Protein AF-A0A939HRP0-F1 (afdb_monomer)

Mean predicted aligned error: 11.49 Å

pLDDT: mean 87.41, std 11.38, range [48.09, 97.75]

Foldseek 3Di:
DDEAEDEPVVCVVCVVVVQVDQHKYFYDHPRHTPDIDHHPPCCDPVNVVVVVVVVVVVLVVVCVVVVDDPVRVVVCVPPVDDHPPPD

Structure (mmCIF, N/CA/C/O backbone):
data_AF-A0A939HRP0-F1
#
_entry.id   AF-A0A939HRP0-F1
#
loop_
_atom_site.group_PDB
_atom_site.id
_atom_site.type_symbol
_atom_site.label_atom_id
_atom_site.label_alt_id
_atom_site.label_comp_id
_atom_site.label_asym_id
_atom_site.label_entity_id
_atom_site.label_seq_id
_atom_site.pdbx_PDB_ins_code
_atom_site.Cartn_x
_atom_site.Cartn_y
_atom_site.Cartn_z
_atom_site.occupancy
_atom_site.B_iso_or_equiv
_atom_site.auth_seq_id
_atom_site.auth_comp_id
_atom_site.auth_asym_id
_atom_site.auth_atom_id
_atom_site.pdbx_PDB_model_num
ATOM 1 N N . MET A 1 1 ? 2.115 -9.718 -6.440 1.00 62.31 1 MET A N 1
ATOM 2 C CA . MET A 1 1 ? 2.761 -8.658 -7.253 1.00 62.31 1 MET A CA 1
ATOM 3 C C . MET A 1 1 ? 3.766 -9.339 -8.168 1.00 62.31 1 MET A C 1
ATOM 5 O O . MET A 1 1 ? 4.579 -10.088 -7.650 1.00 62.31 1 MET A O 1
ATOM 9 N N . LYS A 1 2 ? 3.674 -9.175 -9.494 1.00 80.06 2 LYS A N 1
ATOM 10 C CA . LYS A 1 2 ? 4.622 -9.796 -10.435 1.00 80.06 2 LYS A CA 1
ATOM 11 C C . LYS A 1 2 ? 5.797 -8.839 -10.656 1.00 80.06 2 LYS A C 1
ATOM 13 O O . LYS A 1 2 ? 5.561 -7.686 -11.007 1.00 80.06 2 LYS A O 1
ATOM 18 N N . LEU A 1 3 ? 7.015 -9.311 -10.404 1.00 90.44 3 LEU A N 1
ATOM 19 C CA . LEU A 1 3 ? 8.258 -8.593 -10.692 1.00 90.44 3 LEU A CA 1
ATOM 20 C C . LEU A 1 3 ? 8.500 -8.609 -12.206 1.00 90.44 3 LEU A C 1
ATOM 22 O O . LEU A 1 3 ? 8.355 -9.660 -12.836 1.00 90.44 3 LEU A O 1
ATOM 26 N N . LYS A 1 4 ? 8.809 -7.454 -12.797 1.00 94.31 4 LYS A N 1
ATOM 27 C CA . LYS A 1 4 ? 9.145 -7.338 -14.221 1.00 94.31 4 LYS A CA 1
ATOM 28 C C . LYS A 1 4 ? 10.654 -7.161 -14.380 1.00 94.31 4 LYS A C 1
ATOM 30 O O . LYS A 1 4 ? 11.220 -6.272 -13.759 1.00 94.31 4 LYS A O 1
ATOM 35 N N . HIS A 1 5 ? 11.267 -7.976 -15.228 1.00 96.44 5 HIS A N 1
ATOM 36 C CA . HIS A 1 5 ? 12.677 -7.863 -15.599 1.00 96.44 5 HIS A CA 1
ATOM 37 C C . HIS A 1 5 ? 12.793 -6.952 -16.824 1.00 96.44 5 HIS A C 1
ATOM 39 O O . HIS A 1 5 ? 11.988 -7.090 -17.752 1.00 96.44 5 HIS A O 1
ATOM 45 N N . ILE A 1 6 ? 13.712 -5.988 -16.787 1.00 96.25 6 ILE A N 1
ATOM 46 C CA . ILE A 1 6 ? 13.953 -5.026 -17.870 1.00 96.25 6 ILE A CA 1
ATOM 47 C C . ILE A 1 6 ? 15.447 -4.726 -18.000 1.00 96.25 6 ILE A C 1
ATOM 49 O O . ILE A 1 6 ? 16.154 -4.641 -16.996 1.00 96.25 6 ILE A O 1
ATOM 53 N N . GLU A 1 7 ? 15.905 -4.496 -19.227 1.00 97.50 7 GLU A N 1
ATOM 54 C CA . GLU A 1 7 ? 17.278 -4.061 -19.499 1.00 97.50 7 GLU A CA 1
ATOM 55 C C . GLU A 1 7 ? 17.493 -2.595 -19.100 1.00 97.50 7 GLU A C 1
ATOM 57 O O . GLU A 1 7 ? 16.585 -1.760 -19.178 1.00 97.50 7 GLU A O 1
ATOM 62 N N . LEU A 1 8 ? 18.718 -2.255 -18.701 1.00 96.38 8 LEU A N 1
ATOM 63 C CA . LEU A 1 8 ? 19.077 -0.914 -18.241 1.00 96.38 8 LEU A CA 1
ATOM 64 C C . LEU A 1 8 ? 18.860 0.151 -19.323 1.00 96.38 8 LEU A C 1
ATOM 66 O O . LEU A 1 8 ? 18.436 1.265 -19.009 1.00 96.38 8 LEU A O 1
ATOM 70 N N . ASP A 1 9 ? 19.130 -0.175 -20.587 1.00 96.44 9 ASP A N 1
ATOM 71 C CA . ASP A 1 9 ? 18.907 0.763 -21.689 1.00 96.44 9 ASP A CA 1
ATOM 72 C C . ASP A 1 9 ? 17.408 1.026 -21.908 1.00 96.44 9 ASP A C 1
ATOM 74 O O . ASP A 1 9 ? 17.010 2.186 -22.024 1.00 96.44 9 ASP A O 1
ATOM 78 N N . GLU A 1 10 ? 16.560 -0.006 -21.822 1.00 95.38 10 GLU A N 1
ATOM 79 C CA . GLU A 1 10 ? 15.099 0.152 -21.871 1.00 95.38 10 GLU A CA 1
ATOM 80 C C . GLU A 1 10 ? 14.593 0.987 -20.684 1.00 95.38 10 GLU A C 1
ATOM 82 O O . GLU A 1 10 ? 13.754 1.882 -20.840 1.00 95.38 10 GLU A O 1
ATOM 87 N N . PHE A 1 11 ? 15.117 0.724 -19.484 1.00 95.00 11 PHE A N 1
ATOM 88 C CA . PHE A 1 11 ? 14.768 1.491 -18.295 1.00 95.00 11 PHE A CA 1
ATOM 89 C C . PHE A 1 11 ? 15.134 2.970 -18.450 1.00 95.00 11 PHE A C 1
ATOM 91 O O . PHE A 1 11 ? 14.343 3.830 -18.067 1.00 95.00 11 PHE A O 1
ATOM 98 N N . ARG A 1 12 ? 16.296 3.284 -19.039 1.00 94.19 12 ARG A N 1
ATOM 99 C CA . ARG A 1 12 ? 16.726 4.665 -19.302 1.00 94.19 12 ARG A CA 1
ATOM 100 C C . ARG A 1 12 ? 15.799 5.366 -20.294 1.00 94.19 12 ARG A C 1
ATOM 102 O O . ARG A 1 12 ? 15.442 6.518 -20.063 1.00 94.19 12 ARG A O 1
ATOM 109 N N . GLU A 1 13 ? 15.401 4.688 -21.366 1.00 96.62 13 GLU A N 1
ATOM 110 C CA . GLU A 1 13 ? 14.530 5.257 -22.404 1.00 96.62 13 GLU A CA 1
ATOM 111 C C . GLU A 1 13 ? 13.104 5.514 -21.909 1.00 96.62 13 GLU A C 1
ATOM 113 O O . GLU A 1 13 ? 12.478 6.502 -22.289 1.00 96.62 13 GLU A O 1
ATOM 118 N N . ARG A 1 14 ? 12.591 4.643 -21.034 1.00 94.38 14 ARG A N 1
ATOM 119 C CA . ARG A 1 14 ? 11.194 4.665 -20.570 1.00 94.38 14 ARG A CA 1
ATOM 120 C C . ARG A 1 14 ? 11.054 4.924 -19.075 1.00 94.38 14 ARG A C 1
ATOM 122 O O . ARG A 1 14 ? 10.072 4.521 -18.449 1.00 94.38 14 ARG A O 1
ATOM 129 N N . MET A 1 15 ? 12.031 5.611 -18.491 1.00 91.50 15 MET A N 1
ATOM 130 C CA . MET A 1 15 ? 12.148 5.789 -17.043 1.00 91.50 15 MET A CA 1
ATOM 131 C C . MET A 1 15 ? 10.873 6.365 -16.415 1.00 91.50 15 MET A C 1
ATOM 133 O O . MET A 1 15 ? 10.402 5.867 -15.394 1.00 91.50 15 MET A O 1
ATOM 137 N N . THR A 1 16 ? 10.278 7.389 -17.032 1.00 91.69 16 THR A N 1
ATOM 138 C CA . THR A 1 16 ? 9.075 8.051 -16.506 1.00 91.69 16 THR A CA 1
ATOM 139 C C . THR A 1 16 ? 7.865 7.118 -16.461 1.00 91.69 16 THR A C 1
ATOM 141 O O . THR A 1 16 ? 7.145 7.130 -15.461 1.00 91.69 16 THR A O 1
ATOM 144 N N . ASP A 1 17 ? 7.664 6.275 -17.480 1.00 90.75 17 ASP A N 1
ATOM 145 C CA . ASP A 1 17 ? 6.578 5.284 -17.509 1.00 90.75 17 ASP A CA 1
ATOM 146 C C . ASP A 1 17 ? 6.729 4.298 -16.346 1.00 90.75 17 ASP A C 1
ATOM 148 O O . ASP A 1 17 ? 5.784 4.017 -15.604 1.00 90.75 17 ASP A O 1
ATOM 152 N N . TYR A 1 18 ? 7.952 3.799 -16.173 1.00 91.06 18 TYR A N 1
ATOM 153 C CA . TYR A 1 18 ? 8.287 2.787 -15.184 1.00 91.06 18 TYR A CA 1
ATOM 154 C C . TYR A 1 18 ? 8.173 3.299 -13.748 1.00 91.06 18 TYR A C 1
ATOM 156 O O . TYR A 1 18 ? 7.545 2.647 -12.913 1.00 91.06 18 TYR A O 1
ATOM 164 N N . LEU A 1 19 ? 8.710 4.488 -13.469 1.00 88.19 19 LEU A N 1
ATOM 165 C CA . LEU A 1 19 ? 8.672 5.097 -12.136 1.00 88.19 19 LEU A CA 1
ATOM 166 C C . LEU A 1 19 ? 7.287 5.643 -11.753 1.00 88.19 19 LEU A C 1
ATOM 168 O O . LEU A 1 19 ? 6.997 5.815 -10.569 1.00 88.19 19 LEU A O 1
ATOM 172 N N . SER A 1 20 ? 6.423 5.920 -12.731 1.00 86.56 20 SER A N 1
ATOM 173 C CA . SER A 1 20 ? 5.035 6.338 -12.477 1.00 86.56 20 SER A CA 1
ATOM 174 C C . SER A 1 20 ? 4.084 5.151 -12.296 1.00 86.56 20 SER A C 1
ATOM 176 O O . SER A 1 20 ? 2.974 5.315 -11.781 1.00 86.56 20 SER A O 1
ATOM 178 N N . GLY A 1 21 ? 4.508 3.958 -12.718 1.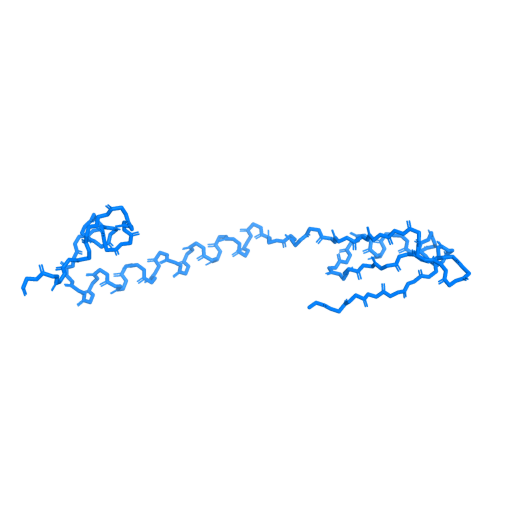00 85.06 21 GLY A N 1
ATOM 179 C CA . GLY A 1 21 ? 3.758 2.717 -12.596 1.00 85.06 21 GLY A CA 1
ATOM 180 C C . GLY A 1 21 ? 3.708 2.159 -11.170 1.00 85.06 21 GLY A C 1
ATOM 181 O O . GLY A 1 21 ? 4.356 2.634 -10.241 1.00 85.06 21 GLY A O 1
ATOM 182 N N . ARG A 1 22 ? 2.913 1.099 -10.996 1.00 85.06 22 ARG A N 1
ATOM 183 C CA . ARG A 1 22 ? 2.780 0.350 -9.728 1.00 85.06 22 ARG A CA 1
ATOM 184 C C . ARG A 1 22 ? 3.454 -1.029 -9.778 1.00 85.06 22 ARG A C 1
ATOM 186 O O . ARG A 1 22 ? 3.272 -1.843 -8.876 1.00 85.06 22 ARG A O 1
ATOM 193 N N . THR A 1 23 ? 4.208 -1.312 -10.837 1.00 89.06 23 THR A N 1
ATOM 194 C CA . THR A 1 23 ? 4.846 -2.614 -11.066 1.00 89.06 23 THR A CA 1
ATOM 195 C C . THR A 1 23 ? 6.281 -2.605 -10.533 1.00 89.06 23 THR A C 1
ATOM 197 O O . THR A 1 23 ? 7.054 -1.745 -10.946 1.00 89.06 23 THR A O 1
ATOM 200 N N . PRO A 1 24 ? 6.665 -3.546 -9.652 1.00 93.12 24 PRO A N 1
ATOM 201 C CA . PRO A 1 24 ? 8.062 -3.747 -9.277 1.00 93.12 24 PRO A CA 1
A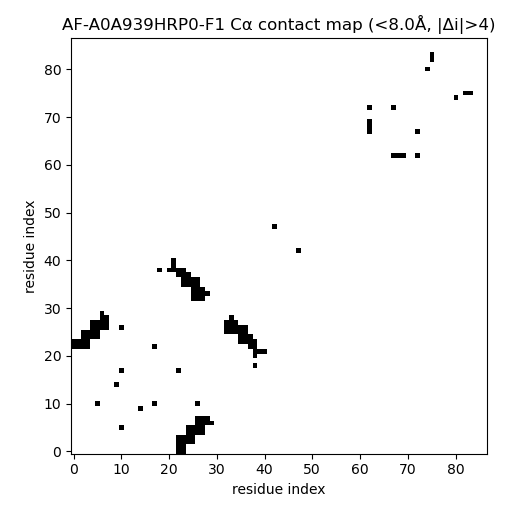TOM 202 C C . PRO A 1 24 ? 8.940 -4.136 -10.459 1.00 93.12 24 PRO A C 1
ATOM 204 O O . PRO A 1 24 ? 8.512 -4.926 -11.306 1.00 93.12 24 PRO A O 1
ATOM 207 N N . LEU A 1 25 ? 10.178 -3.652 -10.464 1.00 95.25 25 LEU A N 1
ATOM 208 C CA . LEU A 1 25 ? 11.148 -3.885 -11.531 1.00 95.25 25 LEU A CA 1
ATOM 209 C C . LEU A 1 25 ? 12.428 -4.519 -10.977 1.00 95.25 25 LEU A C 1
ATOM 211 O O . LEU A 1 25 ? 12.900 -4.120 -9.912 1.00 95.25 25 LEU A O 1
ATOM 215 N N . ALA A 1 26 ? 12.991 -5.462 -11.723 1.00 97.38 26 ALA A N 1
ATOM 216 C CA . ALA A 1 26 ? 14.391 -5.861 -11.658 1.00 97.38 26 ALA A CA 1
ATOM 217 C C . ALA A 1 26 ? 15.084 -5.260 -12.885 1.00 97.38 26 ALA A C 1
ATOM 219 O O . ALA A 1 26 ? 14.658 -5.515 -14.011 1.00 97.38 26 ALA A O 1
ATOM 220 N N . VAL A 1 27 ? 16.081 -4.409 -12.658 1.00 96.81 27 VAL A N 1
ATOM 221 C CA . VAL A 1 27 ? 16.859 -3.768 -13.722 1.00 96.81 27 VAL A CA 1
ATOM 222 C C . VAL A 1 27 ? 18.122 -4.581 -13.939 1.00 96.81 27 VAL A C 1
ATOM 224 O O . VAL A 1 27 ? 18.864 -4.833 -12.987 1.00 96.81 27 VAL A O 1
ATOM 227 N N . GLU A 1 28 ? 18.354 -4.972 -15.183 1.00 97.75 28 GLU A N 1
ATOM 228 C CA . GLU A 1 28 ? 19.420 -5.883 -15.591 1.00 97.75 28 GLU A CA 1
ATOM 229 C C . GLU A 1 28 ? 20.347 -5.227 -16.619 1.00 97.75 28 GLU A C 1
ATOM 231 O O . GLU A 1 28 ? 19.990 -4.232 -17.251 1.00 97.75 28 GLU A O 1
ATOM 236 N N . ARG A 1 29 ? 21.559 -5.760 -16.758 1.00 96.69 29 ARG A N 1
ATOM 237 C CA . ARG A 1 29 ? 22.460 -5.496 -17.881 1.00 96.69 29 ARG A CA 1
ATOM 238 C C . ARG A 1 29 ? 23.129 -6.802 -18.264 1.00 96.69 29 ARG A C 1
ATOM 240 O O . ARG A 1 29 ? 23.749 -7.429 -17.410 1.00 96.69 29 ARG A O 1
ATOM 247 N N . ASP A 1 30 ? 23.011 -7.184 -19.531 1.00 93.81 30 ASP A N 1
ATOM 248 C CA . ASP A 1 30 ? 23.618 -8.409 -20.066 1.00 93.81 30 ASP A CA 1
ATOM 249 C C . ASP A 1 30 ? 23.222 -9.664 -19.254 1.00 93.81 30 ASP A C 1
ATOM 251 O O . ASP A 1 30 ? 24.012 -10.587 -19.058 1.00 93.81 30 ASP A O 1
ATOM 255 N N . GLY A 1 31 ? 21.981 -9.690 -18.750 1.00 91.44 31 GLY A N 1
ATOM 256 C CA . GLY A 1 31 ? 21.452 -10.771 -17.912 1.00 91.44 31 GLY A CA 1
ATOM 257 C C . GLY A 1 31 ? 21.869 -10.739 -16.434 1.00 91.44 31 GLY A C 1
ATOM 258 O O . GLY A 1 31 ? 21.433 -11.603 -15.672 1.00 91.44 31 GLY A O 1
ATOM 259 N N . GLU A 1 32 ? 22.667 -9.761 -15.992 1.00 96.62 32 GLU A N 1
ATOM 260 C CA . GLU A 1 32 ? 23.001 -9.561 -14.577 1.00 96.62 32 GLU A CA 1
ATOM 261 C C . GLU A 1 32 ? 22.103 -8.504 -13.924 1.00 96.62 32 GLU A C 1
ATOM 263 O O . GLU A 1 32 ? 21.948 -7.392 -14.432 1.00 96.62 32 GLU A O 1
ATOM 268 N N . ILE A 1 33 ? 21.532 -8.819 -12.756 1.00 97.12 33 ILE A N 1
ATOM 269 C CA . ILE A 1 33 ? 20.688 -7.881 -12.001 1.00 97.12 33 ILE A CA 1
ATOM 270 C C . ILE A 1 33 ? 21.550 -6.788 -11.369 1.00 97.12 33 ILE A C 1
ATOM 272 O O . ILE A 1 33 ? 22.359 -7.046 -10.480 1.00 97.12 33 ILE A O 1
ATOM 276 N N . LEU A 1 34 ? 21.294 -5.542 -11.766 1.00 96.50 34 LEU A N 1
ATOM 277 C CA . LEU A 1 34 ? 21.930 -4.349 -11.212 1.00 96.50 34 LEU A CA 1
ATOM 278 C C . LEU A 1 34 ? 21.181 -3.798 -9.995 1.00 96.50 34 LEU A C 1
ATOM 280 O O . LEU A 1 34 ? 21.785 -3.188 -9.113 1.00 96.50 34 LEU A O 1
ATOM 284 N N . GLY A 1 35 ? 19.859 -3.975 -9.940 1.00 93.56 35 GLY A N 1
ATOM 285 C CA . GLY A 1 35 ? 19.064 -3.493 -8.816 1.00 93.56 35 GLY A CA 1
ATOM 286 C C . GLY A 1 35 ? 17.563 -3.690 -8.970 1.00 93.56 35 GLY A C 1
ATOM 287 O O . GLY A 1 35 ? 17.064 -4.109 -10.012 1.00 93.56 35 GLY A O 1
ATOM 288 N N . PHE A 1 36 ? 16.832 -3.354 -7.907 1.00 95.69 36 PHE A N 1
ATOM 289 C CA . PHE A 1 36 ? 15.378 -3.472 -7.858 1.00 95.69 36 PHE A CA 1
ATOM 290 C C . PHE A 1 36 ? 14.716 -2.124 -7.585 1.00 95.69 36 PHE A C 1
ATOM 292 O O . PHE A 1 36 ? 15.186 -1.339 -6.761 1.00 95.69 36 PHE A O 1
ATOM 299 N N . TYR A 1 37 ? 13.570 -1.895 -8.220 1.00 91.12 37 TYR A N 1
ATOM 300 C CA . TYR A 1 37 ? 12.691 -0.767 -7.939 1.00 91.12 37 TYR A CA 1
ATOM 301 C C . TYR A 1 37 ? 11.331 -1.274 -7.466 1.00 91.12 37 TYR A C 1
ATOM 303 O O . TYR A 1 37 ? 10.617 -1.960 -8.198 1.00 91.12 37 TYR A O 1
ATOM 311 N N . TYR A 1 38 ? 10.951 -0.901 -6.245 1.00 90.06 38 TYR A N 1
ATOM 312 C CA . TYR A 1 38 ? 9.627 -1.170 -5.695 1.00 90.06 38 TYR A CA 1
ATOM 313 C C . TYR A 1 38 ? 8.875 0.155 -5.558 1.00 90.06 38 TYR A C 1
ATOM 315 O O . TYR A 1 38 ? 9.202 0.948 -4.667 1.00 90.06 38 TYR A O 1
ATOM 323 N N . PRO A 1 39 ? 7.882 0.431 -6.424 1.00 87.19 39 PRO A N 1
ATOM 324 C CA . PRO A 1 39 ? 7.107 1.652 -6.306 1.00 87.19 39 PRO A CA 1
ATOM 325 C C . PRO A 1 39 ? 6.348 1.635 -4.983 1.00 87.19 39 PRO A C 1
ATOM 327 O O . PRO A 1 39 ? 5.724 0.636 -4.615 1.00 87.19 39 PRO A O 1
ATOM 330 N N . LYS A 1 40 ? 6.366 2.761 -4.263 1.00 80.69 40 LYS A N 1
ATOM 331 C CA . LYS A 1 40 ? 5.480 2.924 -3.110 1.00 80.69 40 LYS A CA 1
ATOM 332 C C . LYS A 1 40 ? 4.046 2.827 -3.617 1.00 80.69 40 LYS A C 1
ATOM 334 O O . LYS A 1 40 ? 3.650 3.597 -4.495 1.00 80.69 40 LYS A O 1
ATOM 339 N N . ASN A 1 41 ? 3.264 1.912 -3.047 1.00 68.25 41 ASN A N 1
ATOM 340 C CA . ASN A 1 41 ? 1.825 1.902 -3.254 1.00 68.25 41 ASN A CA 1
ATOM 341 C C . ASN A 1 41 ? 1.297 3.257 -2.788 1.00 68.25 41 ASN A C 1
ATOM 343 O O . ASN A 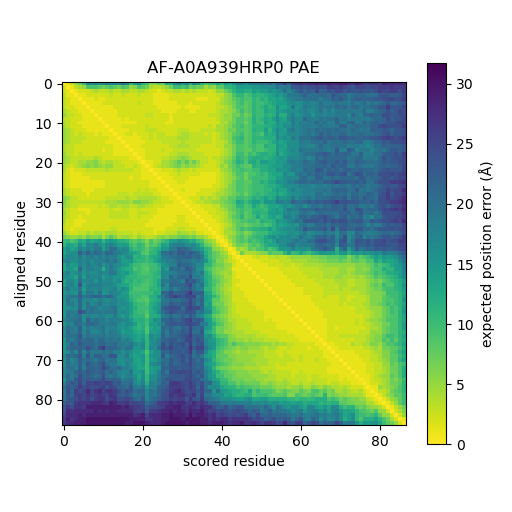1 41 ? 1.212 3.529 -1.592 1.00 68.25 41 ASN A O 1
ATOM 347 N N . LYS A 1 42 ? 0.983 4.136 -3.741 1.00 63.94 42 LYS A N 1
ATOM 348 C CA . LYS A 1 42 ? 0.197 5.329 -3.462 1.00 63.94 42 LYS A CA 1
ATOM 349 C C . LYS A 1 42 ? -1.206 4.826 -3.156 1.00 63.94 42 LYS A C 1
ATOM 351 O O . LYS A 1 42 ? -2.023 4.754 -4.075 1.00 63.94 42 LYS A O 1
ATOM 356 N N . THR A 1 43 ? -1.453 4.427 -1.908 1.00 62.97 43 THR A N 1
ATOM 357 C CA . THR A 1 43 ? -2.799 4.508 -1.346 1.00 62.97 43 THR A CA 1
ATOM 358 C C . THR A 1 43 ? -3.165 5.965 -1.510 1.00 62.97 43 THR A C 1
ATOM 360 O O . THR A 1 43 ? -2.571 6.845 -0.885 1.00 62.97 43 THR A O 1
ATOM 363 N N . THR A 1 44 ? -4.019 6.246 -2.483 1.00 71.25 44 THR A N 1
ATOM 364 C CA . THR A 1 44 ? -4.444 7.617 -2.725 1.00 71.25 44 THR A CA 1
ATOM 365 C C . THR A 1 44 ? -5.122 8.120 -1.457 1.00 71.25 44 THR A C 1
ATOM 367 O O . THR A 1 44 ? -5.774 7.351 -0.752 1.00 71.25 44 THR A O 1
ATOM 370 N N . GLU A 1 45 ? -5.005 9.411 -1.156 1.00 74.50 45 GLU A N 1
ATOM 371 C CA . GLU A 1 45 ? -5.716 10.012 -0.019 1.00 74.50 45 GLU A CA 1
ATOM 372 C C . GLU A 1 45 ? -7.216 9.659 -0.051 1.00 74.50 45 GLU A C 1
ATOM 374 O O . GLU A 1 45 ? -7.839 9.417 0.978 1.00 74.50 45 GLU A O 1
ATOM 379 N N . LYS A 1 46 ? -7.779 9.525 -1.259 1.00 78.31 46 LYS A N 1
ATOM 380 C CA . LYS A 1 46 ? -9.143 9.054 -1.508 1.00 78.31 46 LYS A CA 1
ATOM 381 C C . LYS A 1 46 ? -9.376 7.596 -1.092 1.00 78.31 46 LYS A C 1
ATOM 383 O O . LYS A 1 46 ? -10.413 7.306 -0.502 1.00 78.31 46 LYS A O 1
ATOM 388 N N . GLU A 1 47 ? -8.463 6.680 -1.407 1.00 81.94 47 GLU A N 1
ATOM 389 C CA . GLU A 1 47 ? -8.542 5.275 -0.976 1.00 81.94 47 GLU A CA 1
ATOM 390 C C . GLU A 1 47 ? -8.398 5.151 0.541 1.00 81.94 47 GLU A C 1
ATOM 392 O O . GLU A 1 47 ? -9.157 4.402 1.149 1.00 81.94 47 GLU A O 1
ATOM 397 N N . LEU A 1 48 ? -7.509 5.936 1.158 1.00 83.38 48 LEU A N 1
ATOM 398 C CA . LEU A 1 48 ? -7.369 5.983 2.613 1.00 83.38 48 LEU A CA 1
ATOM 399 C C . LEU A 1 48 ? -8.649 6.507 3.272 1.00 83.38 48 LEU A C 1
ATOM 401 O O . LEU A 1 48 ? -9.211 5.835 4.129 1.00 83.38 48 LEU A O 1
ATOM 405 N N . LYS A 1 49 ? -9.169 7.655 2.817 1.00 88.19 49 LYS A N 1
ATOM 406 C CA . LYS A 1 49 ? -10.446 8.215 3.294 1.00 88.19 49 LYS A CA 1
ATOM 407 C C . LYS A 1 49 ? -11.596 7.225 3.137 1.00 88.19 49 LYS A C 1
ATOM 409 O O . LYS A 1 49 ? -12.435 7.104 4.023 1.00 88.19 49 LYS A O 1
ATOM 414 N N . ARG A 1 50 ? -11.638 6.490 2.020 1.00 91.75 50 ARG A N 1
ATOM 415 C CA . ARG A 1 50 ? -12.638 5.440 1.805 1.00 91.75 50 ARG A CA 1
ATOM 416 C C . ARG A 1 50 ? -12.471 4.297 2.803 1.00 91.75 50 ARG A C 1
ATOM 418 O O . ARG A 1 50 ? -13.477 3.850 3.338 1.00 91.75 50 ARG A O 1
ATOM 425 N N . ALA A 1 51 ? -11.249 3.827 3.037 1.00 91.00 51 ALA A N 1
ATOM 426 C CA . ALA A 1 51 ? -10.976 2.745 3.978 1.00 91.00 51 ALA A CA 1
ATOM 427 C C . ALA A 1 51 ? -11.361 3.130 5.414 1.00 91.00 51 ALA A C 1
ATOM 429 O O . ALA A 1 51 ? -12.057 2.361 6.067 1.00 91.00 51 ALA A O 1
ATOM 430 N N . VAL A 1 52 ? -11.005 4.342 5.858 1.00 93.81 52 VAL A N 1
ATOM 431 C CA . VAL A 1 52 ? -11.402 4.866 7.177 1.00 93.81 52 VAL A CA 1
ATOM 432 C C . VAL A 1 52 ? -12.922 4.930 7.298 1.00 93.81 52 VAL A C 1
ATOM 434 O O . VAL A 1 52 ? -13.477 4.369 8.231 1.00 93.81 52 VAL A O 1
ATOM 437 N N . LYS A 1 53 ? -13.619 5.478 6.295 1.00 95.75 53 LYS A N 1
ATOM 438 C CA . LYS A 1 53 ? -15.088 5.526 6.306 1.00 95.75 53 LYS A CA 1
ATOM 439 C C . LYS A 1 53 ? -15.740 4.139 6.358 1.00 95.75 53 LYS A C 1
ATOM 441 O O . LYS A 1 53 ? -16.813 3.974 6.925 1.00 95.75 53 LYS A O 1
ATOM 446 N N . GLN A 1 54 ? -15.148 3.139 5.704 1.00 96.44 54 GLN A N 1
ATOM 447 C CA . GLN A 1 54 ? -15.652 1.763 5.777 1.00 96.44 54 GLN A CA 1
ATOM 448 C C . GLN A 1 54 ? -15.427 1.149 7.159 1.00 96.44 54 GLN A C 1
ATOM 450 O O . GLN A 1 54 ? -16.288 0.411 7.624 1.00 96.44 54 GLN A O 1
ATOM 455 N N . LEU A 1 55 ? -14.301 1.466 7.802 1.00 94.12 55 LEU A N 1
ATOM 456 C CA . LEU A 1 55 ? -14.024 1.043 9.169 1.00 94.12 55 LEU A CA 1
ATOM 457 C C . LEU A 1 55 ? -15.015 1.674 10.152 1.00 94.12 55 LEU A C 1
ATOM 459 O O . LEU A 1 55 ? -15.621 0.938 10.918 1.00 94.12 55 LEU A O 1
ATOM 463 N N . GLU A 1 56 ? -15.241 2.989 10.072 1.00 94.81 56 GLU A N 1
ATOM 464 C CA . GLU A 1 56 ? -16.232 3.707 10.894 1.00 94.81 56 GLU A CA 1
ATOM 465 C C . GLU A 1 56 ? -17.613 3.043 10.801 1.00 94.81 56 GLU A C 1
ATOM 467 O O . GLU A 1 56 ? -18.182 2.649 11.812 1.00 94.81 56 GLU A O 1
ATOM 472 N N . LEU A 1 57 ? -18.104 2.789 9.581 1.00 96.62 57 LEU A N 1
ATOM 473 C CA . LEU A 1 57 ? -19.396 2.122 9.373 1.00 96.62 57 LEU A CA 1
ATOM 474 C C . LEU A 1 57 ? -19.448 0.698 9.945 1.00 96.62 57 LEU A C 1
ATOM 476 O O . LEU A 1 57 ? -20.508 0.243 10.373 1.00 96.62 57 LEU A O 1
ATOM 480 N N . ALA A 1 58 ? -18.334 -0.035 9.898 1.00 95.06 58 ALA A N 1
ATOM 481 C CA . ALA A 1 58 ? -18.260 -1.378 10.459 1.00 95.06 58 ALA A CA 1
ATOM 482 C C . ALA A 1 58 ? -18.285 -1.345 11.994 1.00 95.06 58 ALA A C 1
ATOM 484 O O . ALA A 1 58 ? -18.961 -2.177 12.597 1.00 95.06 58 ALA A O 1
ATOM 485 N N . VAL A 1 59 ? -17.600 -0.374 12.605 1.00 94.50 59 VAL A N 1
ATOM 486 C CA . VAL A 1 59 ? -17.614 -0.145 14.055 1.00 94.50 59 VAL A CA 1
ATOM 487 C C . VAL A 1 59 ? -19.008 0.280 14.509 1.00 94.50 59 VAL A C 1
ATOM 489 O O . VAL A 1 59 ? -19.572 -0.386 15.368 1.00 94.50 59 VAL A O 1
ATOM 492 N N . ASP A 1 60 ? -19.619 1.282 13.871 1.00 95.06 60 ASP A N 1
ATOM 493 C CA . ASP A 1 60 ? -20.979 1.745 14.196 1.00 95.06 60 ASP A CA 1
ATOM 494 C C . ASP A 1 60 ? -21.991 0.595 14.176 1.00 95.06 60 ASP A C 1
ATOM 496 O O . ASP A 1 60 ? -22.836 0.459 15.063 1.00 95.06 60 ASP A O 1
ATOM 500 N N . ARG A 1 61 ? -21.890 -0.268 13.160 1.00 95.88 61 ARG A N 1
ATOM 501 C CA . ARG A 1 61 ? -22.744 -1.446 13.038 1.00 95.88 61 ARG A CA 1
ATOM 502 C C . ARG A 1 61 ? -22.496 -2.447 14.163 1.00 95.88 61 ARG A C 1
ATOM 504 O O . ARG A 1 61 ? -23.463 -2.959 14.718 1.00 95.88 61 ARG A O 1
ATOM 511 N N . ALA A 1 62 ? -21.236 -2.726 14.488 1.00 93.06 62 ALA A N 1
ATOM 512 C CA . ALA A 1 62 ? -20.892 -3.640 15.569 1.00 93.06 62 ALA A CA 1
ATOM 513 C C . ALA A 1 62 ? -21.424 -3.128 16.914 1.00 93.06 62 ALA A C 1
ATOM 515 O O . ALA A 1 62 ? -22.079 -3.886 17.620 1.00 93.06 62 ALA A O 1
ATOM 516 N N . LEU A 1 63 ? -21.237 -1.840 17.222 1.00 94.88 63 LEU A N 1
ATOM 517 C CA . LEU A 1 63 ? -21.752 -1.211 18.443 1.00 94.88 63 LEU A CA 1
ATOM 518 C C . LEU A 1 63 ? -23.284 -1.276 18.519 1.00 94.88 63 LEU A C 1
ATOM 520 O O . LEU A 1 63 ? -23.840 -1.6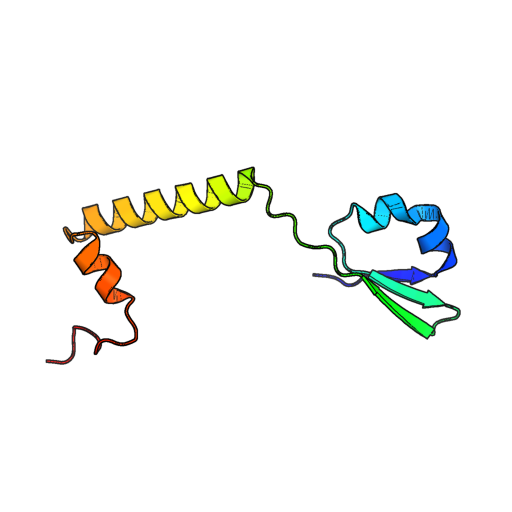13 19.561 1.00 94.88 63 LEU A O 1
ATOM 524 N N . ALA A 1 64 ? -23.981 -1.015 17.408 1.00 94.75 64 ALA A N 1
ATOM 525 C CA . ALA A 1 64 ? -25.440 -1.099 17.355 1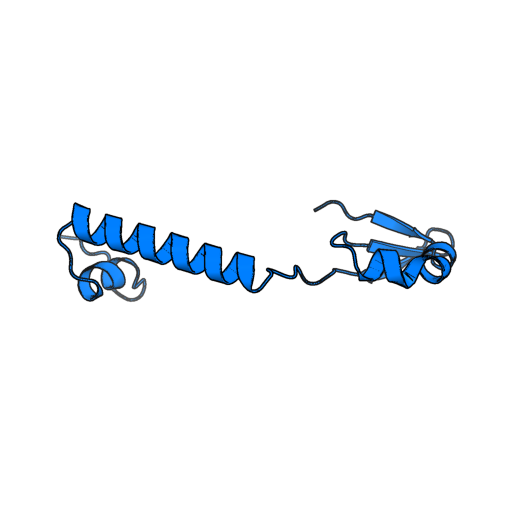.00 94.75 64 ALA A CA 1
ATOM 526 C C . ALA A 1 64 ? -25.969 -2.535 17.527 1.00 94.75 64 ALA A C 1
ATOM 528 O O . ALA A 1 64 ? -27.019 -2.732 18.138 1.00 94.75 64 ALA A O 1
ATOM 529 N N . GLU A 1 65 ? -25.267 -3.534 16.984 1.00 95.06 65 GLU A N 1
ATOM 530 C CA . GLU A 1 65 ? -25.654 -4.947 17.078 1.00 95.06 65 GLU A CA 1
ATOM 531 C C . GLU A 1 65 ? -25.350 -5.547 18.461 1.00 95.06 65 GLU A C 1
ATOM 533 O O . GLU A 1 65 ? -26.124 -6.371 18.947 1.00 95.06 65 GLU A O 1
ATOM 538 N N . THR A 1 66 ? -24.254 -5.144 19.110 1.00 91.94 66 THR A N 1
ATOM 539 C CA . THR A 1 66 ? -23.857 -5.667 20.429 1.00 91.94 66 THR A CA 1
ATOM 540 C C . THR A 1 66 ? -24.428 -4.866 21.596 1.00 91.94 66 THR A C 1
ATOM 542 O O . THR A 1 66 ? -24.503 -5.389 22.708 1.00 91.94 66 THR A O 1
ATOM 545 N N . GLY A 1 67 ? -24.819 -3.609 21.366 1.00 93.12 67 GLY A N 1
ATOM 546 C CA . GLY A 1 67 ? -25.208 -2.665 22.414 1.00 93.12 67 GLY A CA 1
ATOM 547 C C . GLY A 1 67 ? -24.037 -2.188 23.281 1.00 93.12 67 GLY A C 1
ATOM 548 O O . GLY A 1 67 ? -24.277 -1.577 24.321 1.00 93.12 67 GLY A O 1
ATOM 549 N N . MET A 1 68 ? -22.796 -2.482 22.881 1.00 92.44 68 MET A N 1
ATOM 550 C CA . MET A 1 68 ? -21.589 -2.059 23.592 1.00 92.44 68 MET A CA 1
ATOM 551 C C . MET A 1 68 ? -21.315 -0.573 23.375 1.00 92.44 68 MET A C 1
ATOM 553 O O . MET A 1 68 ? -21.635 0.002 22.332 1.00 92.44 68 MET A O 1
ATOM 557 N N . THR A 1 69 ? -20.660 0.037 24.352 1.00 92.56 69 THR A N 1
ATOM 558 C CA . THR A 1 69 ? -19.989 1.324 24.172 1.00 92.56 69 THR A CA 1
ATOM 559 C C . THR A 1 69 ? -18.703 1.160 23.358 1.00 92.56 69 THR A C 1
ATOM 561 O O . THR A 1 69 ? -18.164 0.060 23.225 1.00 92.56 69 THR A O 1
ATOM 564 N N . GLU A 1 70 ? -18.195 2.263 22.804 1.00 88.38 70 GLU A N 1
ATOM 565 C CA . GLU A 1 70 ? -16.943 2.258 22.038 1.00 88.38 70 GLU A CA 1
ATOM 566 C C . GLU A 1 70 ? -15.754 1.772 22.882 1.00 88.38 70 GLU A C 1
ATOM 568 O O . GLU A 1 70 ? -14.965 0.959 22.404 1.00 88.38 70 GLU A O 1
ATOM 573 N N . ASP A 1 71 ? -15.679 2.186 24.151 1.00 89.56 71 ASP A N 1
ATOM 574 C CA . ASP A 1 71 ? -14.630 1.762 25.086 1.00 89.56 71 ASP A CA 1
ATOM 575 C C . ASP A 1 71 ? -14.688 0.250 25.366 1.00 89.56 71 ASP A C 1
ATOM 577 O O . ASP A 1 71 ? -13.669 -0.436 25.304 1.00 89.56 71 ASP A O 1
ATOM 581 N N . GLU A 1 72 ? -15.882 -0.300 25.619 1.00 88.38 72 GLU A N 1
ATOM 582 C CA . GLU A 1 72 ? -16.069 -1.745 25.830 1.00 88.38 72 GLU A CA 1
ATOM 583 C C . GLU A 1 72 ? -15.704 -2.557 24.584 1.00 88.38 72 GLU A C 1
ATOM 585 O O . GLU A 1 72 ? -15.129 -3.641 24.687 1.00 88.38 72 GLU A O 1
ATOM 590 N N . PHE A 1 73 ? -16.026 -2.035 23.400 1.00 90.19 73 PHE A N 1
ATOM 591 C CA . PHE A 1 73 ? -15.683 -2.678 22.140 1.00 90.19 73 PHE A CA 1
ATOM 592 C C . PHE A 1 73 ? -14.179 -2.614 21.855 1.00 90.19 73 PHE A C 1
ATOM 594 O O . PHE A 1 73 ? -13.601 -3.608 21.416 1.00 90.19 73 PHE A O 1
ATOM 601 N N . ALA A 1 74 ? -13.528 -1.481 22.134 1.00 88.69 74 A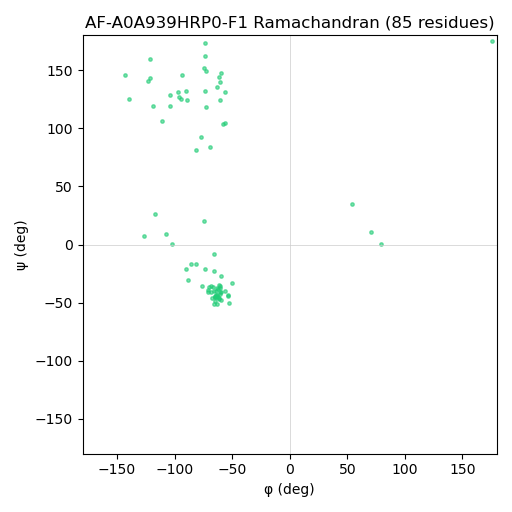LA A N 1
ATOM 602 C CA . ALA A 1 74 ? -12.082 -1.318 22.000 1.00 88.69 74 ALA A CA 1
ATOM 603 C C . ALA A 1 74 ? -11.315 -2.269 22.932 1.00 88.69 74 ALA A C 1
ATOM 605 O O . ALA A 1 74 ? -10.3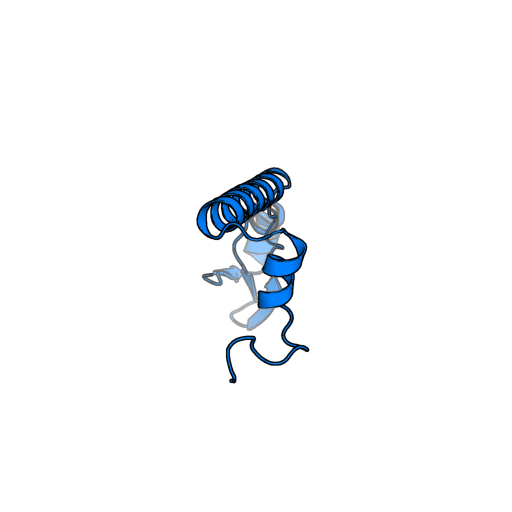20 -2.870 22.519 1.00 88.69 74 ALA A O 1
ATOM 606 N N . ASP A 1 75 ? -11.824 -2.473 24.147 1.00 88.06 75 ASP A N 1
ATOM 607 C CA . ASP A 1 75 ? -11.250 -3.383 25.138 1.00 88.06 75 ASP A CA 1
ATOM 608 C C . ASP A 1 75 ? -11.173 -4.843 24.656 1.00 88.06 75 ASP A C 1
ATOM 610 O O . ASP A 1 75 ? -10.266 -5.566 25.066 1.00 88.06 75 ASP A O 1
ATOM 614 N N . LEU A 1 76 ? -12.042 -5.279 23.732 1.00 85.50 76 LEU A N 1
ATOM 615 C CA . LEU A 1 76 ? -11.974 -6.626 23.138 1.00 85.50 76 LEU A CA 1
ATOM 616 C C . LEU A 1 76 ? -10.717 -6.857 22.288 1.00 85.50 76 LEU A C 1
ATOM 618 O O . LEU A 1 76 ? -10.324 -8.002 22.062 1.00 85.50 76 LEU A O 1
ATOM 622 N N . PHE A 1 77 ? -10.102 -5.785 21.791 1.00 83.81 77 PHE A N 1
ATOM 623 C CA . PHE A 1 77 ? -8.906 -5.840 20.951 1.00 83.81 77 PHE A CA 1
ATOM 624 C C . PHE A 1 77 ? -7.629 -5.493 21.725 1.00 83.81 77 PHE A C 1
ATOM 626 O O . PHE A 1 77 ? -6.536 -5.522 21.149 1.00 83.81 77 PHE A O 1
ATOM 633 N N . ASP A 1 7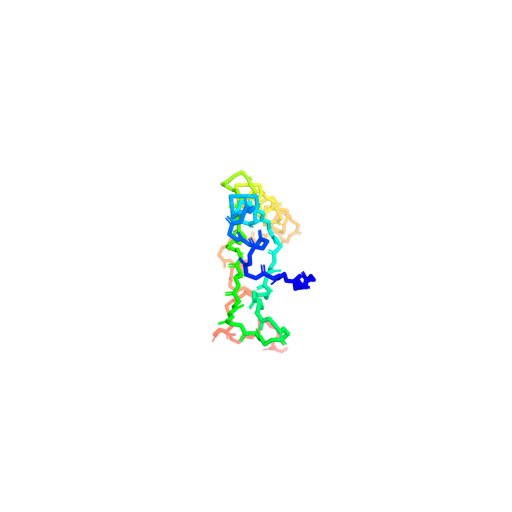8 ? -7.739 -5.201 23.023 1.00 84.12 78 ASP A N 1
ATOM 634 C CA . ASP A 1 78 ? -6.591 -4.998 23.897 1.00 84.12 78 ASP A CA 1
ATOM 635 C C . ASP A 1 78 ? -5.968 -6.347 24.285 1.00 84.12 78 ASP A C 1
ATOM 637 O O . ASP A 1 78 ? -6.329 -6.987 25.271 1.00 84.12 78 ASP A O 1
ATOM 641 N N . LEU A 1 79 ? -4.973 -6.764 23.501 1.00 81.06 79 LEU A N 1
ATOM 642 C CA . LEU A 1 79 ? -4.235 -8.014 23.711 1.00 81.06 79 LEU A CA 1
ATOM 643 C C . LEU A 1 79 ? -3.395 -8.032 25.000 1.00 81.06 79 LEU A C 1
ATOM 645 O O . LEU A 1 79 ? -2.822 -9.070 25.333 1.00 81.06 79 LEU A O 1
ATOM 649 N N . SER A 1 80 ? -3.265 -6.902 25.704 1.00 83.44 80 SER A N 1
ATOM 650 C CA . SER A 1 80 ? -2.598 -6.853 27.008 1.00 83.44 80 SER A CA 1
ATOM 651 C C . SER A 1 80 ? -3.513 -7.286 28.157 1.00 83.44 80 SER A C 1
ATOM 653 O O . SER A 1 80 ? -3.020 -7.632 29.235 1.00 83.44 80 SER A O 1
ATOM 655 N N . LYS A 1 81 ? -4.833 -7.308 27.932 1.00 71.88 81 LYS A N 1
ATOM 656 C CA . LYS A 1 81 ? -5.836 -7.744 28.904 1.00 71.88 81 LYS A CA 1
ATOM 657 C C . LYS A 1 81 ? -6.164 -9.233 28.707 1.00 71.88 81 LYS A C 1
ATOM 659 O O . LYS A 1 81 ? -6.138 -9.732 27.581 1.00 71.88 81 LYS A O 1
ATOM 664 N N . PRO A 1 82 ? -6.458 -9.980 29.788 1.00 70.81 82 PRO A N 1
ATOM 665 C CA . PRO A 1 82 ? -6.935 -11.354 29.666 1.00 70.81 82 PRO A CA 1
ATOM 666 C C . PRO A 1 82 ? -8.252 -11.389 28.879 1.00 70.81 82 PRO A C 1
ATOM 668 O O . PRO A 1 82 ? -9.108 -10.522 29.059 1.00 70.81 82 PRO A O 1
ATOM 671 N N . PHE A 1 83 ? -8.406 -12.391 28.008 1.00 62.69 83 PHE A N 1
ATOM 672 C CA . PHE A 1 83 ? -9.589 -12.535 27.157 1.00 62.69 83 PHE A CA 1
ATOM 673 C C . PHE A 1 83 ? -10.863 -12.589 28.029 1.00 62.69 83 PHE A C 1
ATOM 675 O O . PHE A 1 83 ? -10.902 -13.366 28.987 1.00 62.69 83 PHE A O 1
ATOM 682 N N . PRO A 1 84 ? -11.917 -11.805 27.733 1.00 63.31 84 PRO A N 1
ATOM 683 C CA . PRO A 1 84 ? -12.999 -11.530 28.687 1.00 63.31 84 PRO A CA 1
ATOM 684 C C . PRO A 1 84 ? -14.000 -12.682 28.922 1.00 63.31 84 PRO A C 1
ATOM 686 O O . PRO A 1 84 ? -15.093 -12.445 29.432 1.00 63.31 84 PRO A O 1
ATOM 689 N N . TYR A 1 85 ? -13.646 -13.932 28.608 1.00 57.25 85 TYR A N 1
ATOM 690 C CA . TYR A 1 85 ? -14.525 -15.099 28.768 1.00 57.25 85 TYR A CA 1
ATOM 691 C C . TYR A 1 85 ? -13.921 -16.256 29.578 1.00 57.25 85 TYR A C 1
ATOM 693 O O . TYR A 1 85 ? -14.567 -17.293 29.701 1.00 57.25 85 TYR A O 1
ATOM 701 N N . ASP A 1 86 ? -12.748 -16.076 30.191 1.00 49.09 86 ASP A N 1
ATOM 702 C CA . ASP A 1 86 ? -12.225 -17.037 31.171 1.00 49.09 86 ASP A CA 1
ATOM 703 C C . ASP A 1 86 ? -12.872 -16.797 32.551 1.00 49.09 86 ASP A C 1
ATOM 705 O O . ASP A 1 86 ? -12.316 -16.131 33.430 1.00 49.09 86 ASP A O 1
ATOM 709 N N . ARG A 1 87 ? -14.085 -17.327 32.738 1.00 48.09 87 ARG A N 1
ATOM 710 C CA . ARG A 1 87 ? -14.651 -17.662 34.053 1.00 48.09 87 ARG A CA 1
ATOM 711 C C . ARG A 1 87 ? -15.296 -19.036 34.026 1.00 48.09 87 ARG A C 1
ATOM 713 O O . ARG A 1 87 ? -16.051 -19.306 33.069 1.00 48.09 87 ARG A O 1
#

Solvent-accessible surface area (backbone atoms only — not comparable to full-atom values): 5359 Å² total; per-residue (Å²): 136,71,74,40,78,44,48,48,69,59,45,66,77,43,40,69,64,54,72,72,40,83,58,32,35,37,35,20,54,97,87,41,79,78,48,75,47,73,52,78,81,75,71,42,72,66,54,49,55,49,50,52,54,53,48,53,56,50,50,57,48,49,31,69,74,70,69,46,52,72,67,65,55,53,55,76,70,41,82,90,52,80,70,95,73,86,120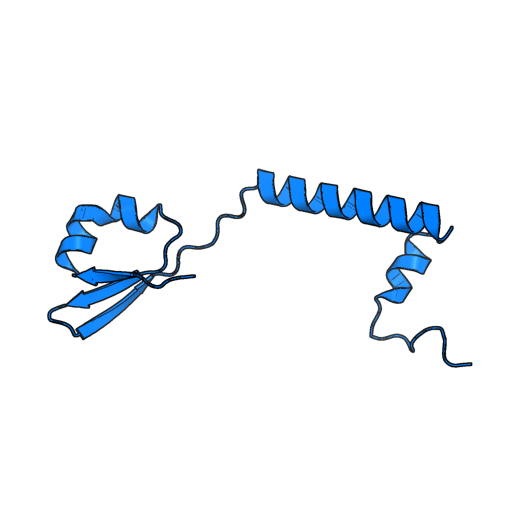

Secondary structure (DSSP, 8-state):
-PPEEEEHHHHHHTHHHHHHSS--EEEEETTEEEEEE-------HHHHHHHHHHHHHHHHHHHHHH---HHHHHHTT-TTSPPTT--

Nearest PDB structures (foldseek):
  3g5o-assembly1_D  TM=4.931E-01  e=4.074E-03  Mycobacterium tuberculosis H37Rv
  4l28-assembly1_A  TM=4.855E-01  e=9.387E-01  Homo sapiens
  4awg-assembly3_C  TM=3.148E-01  e=1.151E+00  Influenza A virus (A/California/04/2009(H1N1))
  7r0e-assembly1_A  TM=3.616E-01  e=1.731E+00  Influenza A virus (A/Zhejiang/DTID-ZJU01/2013(H7N9))
  6v9e-assembly1_A  TM=3.466E-01  e=4.801E+00  Influenza A virus (A/Luxembourg/43/2009(H1N1))

Radius of gyration: 23.2 Å; Cα contacts (8 Å, |Δi|>4): 69; chains: 1; bounding box: 49×28×56 Å

Sequence (87 aa):
MKLKHIELDEFRERMTDYLSGRTPLAVERDGEILGFYYPKNKTTEKELKRAVKQLELAVDRALAETGMTEDEFADLFDLSKPFPYDR